Protein AF-S0DD95-F1 (afdb_monomer_lite)

Structure (mmCIF, N/CA/C/O backbone):
data_AF-S0DD95-F1
#
_entry.id   AF-S0DD95-F1
#
loop_
_atom_site.group_PDB
_atom_site.id
_atom_site.type_symbol
_atom_site.label_atom_id
_atom_site.label_alt_id
_atom_site.label_comp_id
_atom_site.label_asym_id
_atom_site.label_entity_id
_atom_site.label_seq_id
_atom_site.pdbx_PDB_ins_code
_atom_site.Cartn_x
_atom_site.Cartn_y
_atom_site.Cartn_z
_atom_site.occupancy
_atom_site.B_iso_or_equiv
_atom_site.auth_seq_id
_atom_site.auth_comp_id
_atom_site.auth_asym_id
_atom_site.auth_atom_id
_atom_site.pdbx_PDB_model_num
ATOM 1 N N . MET A 1 1 ? 1.795 9.462 9.142 1.00 65.44 1 MET A N 1
ATOM 2 C CA . MET A 1 1 ? 2.655 9.667 7.942 1.00 65.44 1 MET A CA 1
ATOM 3 C C . MET A 1 1 ? 1.765 9.845 6.718 1.00 65.44 1 MET A C 1
ATOM 5 O O . MET A 1 1 ? 0.698 9.249 6.709 1.00 65.44 1 MET A O 1
ATOM 9 N N . SER A 1 2 ? 2.150 10.640 5.711 1.00 84.62 2 SER A N 1
ATOM 10 C CA . SER A 1 2 ? 1.348 10.819 4.488 1.00 84.62 2 SER A CA 1
ATOM 11 C C . SER A 1 2 ? 1.920 10.038 3.301 1.00 84.62 2 SER A C 1
ATOM 13 O O . SER A 1 2 ? 3.135 9.951 3.118 1.00 84.62 2 SER A O 1
ATOM 15 N N . LEU A 1 3 ? 1.027 9.466 2.492 1.00 88.25 3 LEU A N 1
ATOM 16 C CA . LEU A 1 3 ? 1.359 8.855 1.204 1.00 88.25 3 LEU A CA 1
ATOM 17 C C . LEU A 1 3 ? 1.668 9.952 0.165 1.00 88.25 3 LEU A C 1
ATOM 19 O O . LEU A 1 3 ? 1.009 10.997 0.142 1.00 88.25 3 LEU A O 1
ATOM 23 N N . SER A 1 4 ? 2.642 9.707 -0.710 1.00 93.19 4 SER A N 1
ATOM 24 C CA . SER A 1 4 ? 2.906 10.518 -1.904 1.00 93.19 4 SER A CA 1
ATOM 25 C C . SER A 1 4 ? 1.775 10.362 -2.927 1.00 93.19 4 SER A C 1
ATOM 27 O O . SER A 1 4 ? 0.962 9.446 -2.823 1.00 93.19 4 SER A O 1
ATOM 29 N N . SER A 1 5 ? 1.713 11.214 -3.954 1.00 91.25 5 SER A N 1
ATOM 30 C CA . SER A 1 5 ? 0.676 11.091 -4.993 1.00 91.25 5 SER A CA 1
ATOM 31 C C . SER A 1 5 ? 0.709 9.735 -5.710 1.00 91.25 5 SER A C 1
ATOM 33 O O . SER A 1 5 ? -0.340 9.160 -5.979 1.00 91.25 5 SER A O 1
ATOM 35 N N . GLN A 1 6 ? 1.899 9.189 -5.977 1.00 92.25 6 GLN A N 1
ATOM 36 C CA . GLN A 1 6 ? 2.043 7.894 -6.648 1.00 92.25 6 GLN A CA 1
ATOM 37 C C . GLN A 1 6 ? 1.642 6.730 -5.733 1.00 92.25 6 GLN A C 1
ATOM 39 O O . GLN A 1 6 ? 0.946 5.815 -6.164 1.00 92.25 6 GLN A O 1
ATOM 44 N N . GLU A 1 7 ? 2.005 6.802 -4.452 1.00 94.44 7 GLU A N 1
ATOM 45 C CA . GLU A 1 7 ? 1.604 5.816 -3.443 1.00 94.44 7 GLU A CA 1
ATOM 46 C C . GLU A 1 7 ? 0.098 5.859 -3.175 1.00 94.4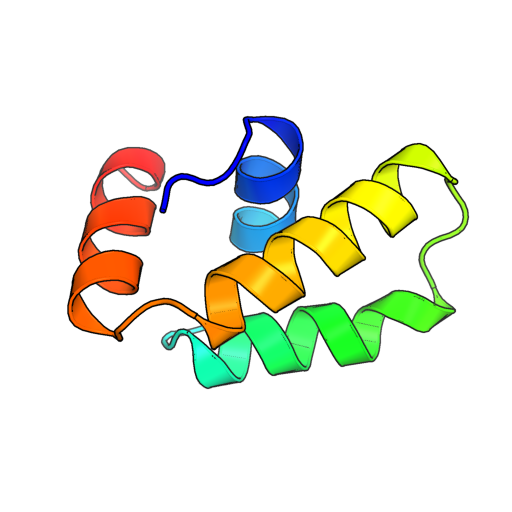4 7 GLU A C 1
ATOM 48 O O . GLU A 1 7 ? -0.528 4.813 -3.047 1.00 94.44 7 GLU A O 1
ATOM 53 N N . LYS A 1 8 ? -0.502 7.058 -3.130 1.00 91.31 8 LYS A N 1
ATOM 54 C CA . LYS A 1 8 ? -1.955 7.239 -3.016 1.00 91.31 8 LYS A CA 1
ATOM 55 C C . LYS A 1 8 ? -2.677 6.631 -4.206 1.00 91.31 8 LYS A C 1
ATOM 57 O O . LYS A 1 8 ? -3.627 5.887 -4.000 1.00 91.31 8 LYS A O 1
ATOM 62 N N . ASN A 1 9 ? -2.220 6.912 -5.427 1.00 90.12 9 ASN A N 1
ATOM 63 C CA . ASN A 1 9 ? -2.825 6.356 -6.636 1.00 90.12 9 ASN A CA 1
ATOM 64 C C . ASN A 1 9 ? -2.759 4.828 -6.632 1.00 90.12 9 ASN A C 1
ATOM 66 O O . ASN A 1 9 ? -3.770 4.174 -6.866 1.00 90.12 9 ASN A O 1
ATOM 70 N N . LEU A 1 10 ? -1.596 4.261 -6.303 1.00 92.12 10 LEU A N 1
ATOM 71 C CA . LEU A 1 10 ? -1.420 2.816 -6.219 1.00 92.12 10 LEU A CA 1
ATOM 72 C C . LEU A 1 10 ? -2.289 2.200 -5.111 1.00 92.12 10 LEU A C 1
ATOM 74 O O . LEU A 1 10 ? -3.016 1.244 -5.358 1.00 92.12 10 LEU A O 1
ATOM 78 N N . ALA A 1 11 ? -2.275 2.768 -3.907 1.00 90.75 11 ALA A N 1
ATOM 79 C CA . ALA A 1 11 ? -3.069 2.259 -2.794 1.00 90.75 11 ALA A CA 1
ATOM 80 C C . ALA A 1 11 ? -4.582 2.441 -3.008 1.00 90.75 11 ALA A C 1
ATOM 82 O O . ALA A 1 11 ? -5.359 1.634 -2.514 1.00 90.75 11 ALA A O 1
ATOM 83 N N . CYS A 1 12 ? -5.004 3.453 -3.771 1.00 91.38 12 CYS A N 1
ATOM 84 C CA . CYS A 1 12 ? -6.387 3.607 -4.218 1.0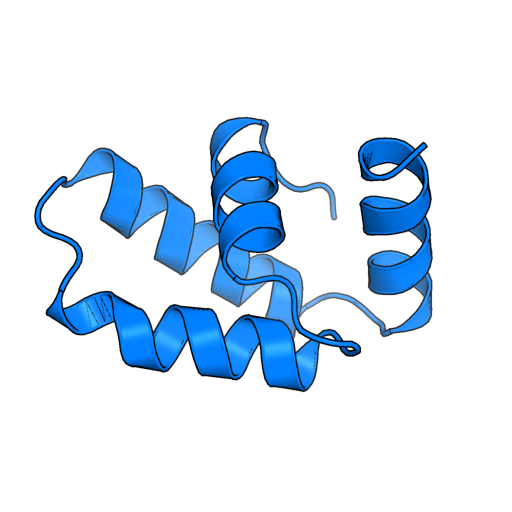0 91.38 12 CYS A CA 1
ATOM 85 C C . CYS A 1 12 ? -6.770 2.523 -5.233 1.00 91.38 12 CYS A C 1
ATOM 87 O O . CYS A 1 12 ? -7.878 1.998 -5.171 1.00 91.38 12 CYS A O 1
ATOM 89 N N . LEU A 1 13 ? -5.856 2.161 -6.139 1.00 92.06 13 LEU A N 1
ATOM 90 C CA . LEU A 1 13 ? -6.079 1.122 -7.148 1.00 92.06 13 LEU A CA 1
ATOM 91 C C . LEU A 1 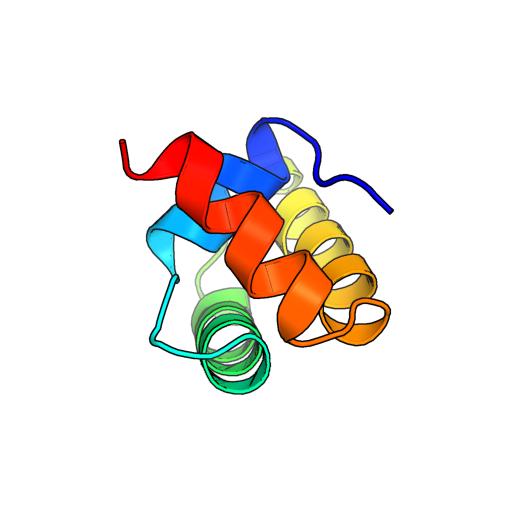13 ? -6.330 -0.256 -6.514 1.00 92.06 13 LEU A C 1
ATOM 93 O O . LEU A 1 13 ? -7.155 -1.019 -7.004 1.00 92.06 13 LEU A O 1
ATOM 97 N N . TYR A 1 14 ? -5.634 -0.541 -5.412 1.00 93.06 14 TYR A N 1
ATOM 98 C CA . TYR A 1 14 ? -5.737 -1.789 -4.646 1.00 93.06 14 TYR A CA 1
ATOM 99 C C . TYR A 1 14 ? -6.556 -1.643 -3.354 1.00 93.06 14 TYR A C 1
ATOM 101 O O . TYR A 1 14 ? -6.493 -2.510 -2.481 1.00 93.06 14 TYR A O 1
ATOM 109 N N . HIS A 1 15 ? -7.299 -0.543 -3.199 1.00 91.75 15 HIS A N 1
ATOM 110 C CA . HIS A 1 15 ? -8.066 -0.278 -1.987 1.00 91.75 15 HIS A CA 1
ATOM 111 C C . HIS A 1 15 ? -9.108 -1.374 -1.756 1.00 91.75 15 HIS A C 1
ATOM 113 O O . HIS A 1 15 ? -9.915 -1.675 -2.634 1.00 91.75 15 HIS A O 1
ATOM 119 N N . SER A 1 16 ? -9.124 -1.935 -0.547 1.00 88.94 16 SER A N 1
ATOM 120 C CA . SER A 1 16 ? -10.033 -3.027 -0.207 1.00 88.94 16 SER A CA 1
ATOM 121 C C . SER A 1 16 ? -10.502 -2.961 1.243 1.00 88.94 16 SER A C 1
ATOM 123 O O . SER A 1 16 ? -10.088 -3.773 2.050 1.00 88.94 16 SER A O 1
ATOM 125 N N . GLY A 1 17 ? -11.395 -2.036 1.597 1.00 85.06 17 GLY A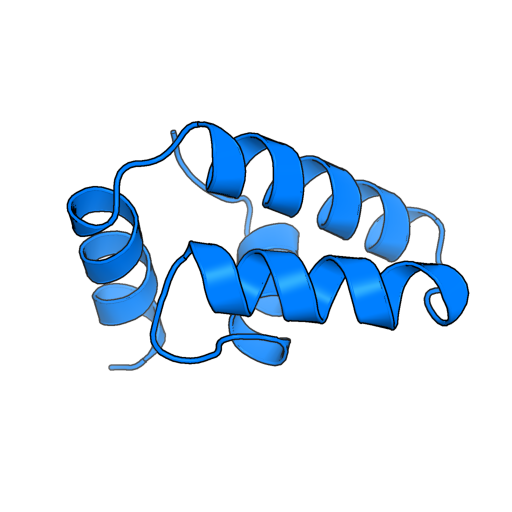 N 1
ATOM 126 C CA . GLY A 1 17 ? -12.178 -2.084 2.847 1.00 85.06 17 GLY A CA 1
ATOM 127 C C . GLY A 1 17 ? -11.422 -1.784 4.152 1.00 85.06 17 GLY A C 1
ATOM 128 O O . GLY A 1 17 ? -11.929 -1.030 4.978 1.00 85.06 17 GLY A O 1
ATOM 129 N N . SER A 1 18 ? -10.217 -2.322 4.337 1.00 91.06 18 SER A N 1
ATOM 130 C CA . SER A 1 18 ? -9.327 -2.081 5.473 1.00 91.06 18 SER A CA 1
ATOM 131 C C . SER A 1 18 ? -7.895 -1.809 5.008 1.00 91.06 18 SER A C 1
ATOM 133 O O . SER A 1 18 ? -7.506 -2.119 3.871 1.00 91.06 18 SER A O 1
ATOM 135 N N . ARG A 1 19 ? -7.076 -1.245 5.898 1.00 94.31 19 ARG A N 1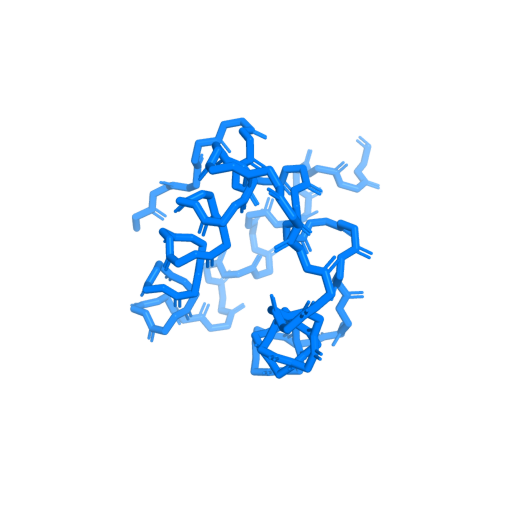
ATOM 136 C CA . ARG A 1 19 ? -5.636 -1.059 5.675 1.00 94.31 19 ARG A CA 1
ATOM 137 C C . ARG A 1 19 ? -4.933 -2.394 5.457 1.00 94.31 19 ARG A C 1
ATOM 139 O O . ARG A 1 19 ? -4.062 -2.493 4.594 1.00 94.31 19 ARG A O 1
ATOM 146 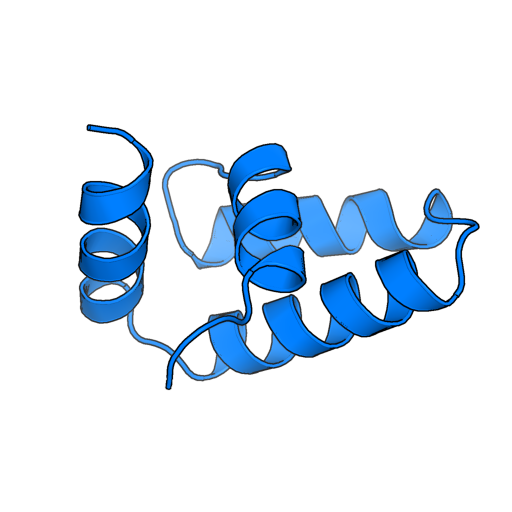N N . ALA A 1 20 ? -5.303 -3.411 6.238 1.00 94.56 20 ALA A N 1
ATOM 147 C CA . ALA A 1 20 ? -4.696 -4.737 6.167 1.00 94.56 20 ALA A CA 1
ATOM 148 C C . ALA A 1 20 ? -4.977 -5.421 4.822 1.00 94.56 20 ALA A C 1
ATOM 150 O O . ALA A 1 20 ? -4.047 -5.910 4.181 1.00 94.56 20 ALA A O 1
ATOM 151 N N . ASP A 1 21 ? -6.229 -5.383 4.374 1.00 94.88 21 ASP A N 1
ATOM 152 C CA . ASP A 1 21 ? -6.654 -5.978 3.106 1.00 94.88 21 ASP A CA 1
ATOM 153 C C . ASP A 1 21 ? -6.058 -5.225 1.911 1.00 94.88 21 ASP A C 1
ATOM 155 O O . ASP A 1 21 ? -5.553 -5.841 0.979 1.00 94.88 21 ASP A O 1
ATOM 159 N N . THR A 1 22 ? -6.018 -3.889 1.967 1.00 94.50 22 THR A N 1
ATOM 160 C CA . THR A 1 22 ? -5.356 -3.065 0.939 1.00 94.50 22 THR A CA 1
ATOM 161 C C . THR A 1 22 ? -3.869 -3.412 0.830 1.00 94.50 22 THR A C 1
ATOM 163 O O . THR A 1 22 ? -3.342 -3.602 -0.264 1.00 94.50 22 THR A O 1
ATOM 166 N N . ALA A 1 23 ? -3.173 -3.559 1.962 1.00 95.75 23 ALA A N 1
ATOM 167 C CA . ALA A 1 23 ? -1.778 -3.988 1.963 1.00 95.75 23 ALA A CA 1
ATOM 168 C C . ALA A 1 23 ? -1.612 -5.430 1.448 1.00 95.75 23 ALA A C 1
ATOM 170 O O . ALA A 1 23 ? -0.613 -5.737 0.800 1.00 95.75 23 ALA A O 1
ATOM 171 N N . ALA A 1 24 ? -2.559 -6.331 1.722 1.00 96.62 24 ALA A N 1
ATOM 172 C CA . ALA A 1 24 ? -2.540 -7.688 1.179 1.00 96.62 24 ALA A CA 1
ATOM 173 C C . ALA A 1 24 ? -2.671 -7.678 -0.353 1.00 96.62 24 ALA A C 1
ATOM 175 O O . ALA A 1 24 ? -1.829 -8.268 -1.025 1.00 96.62 24 ALA A O 1
ATOM 176 N N . GLN A 1 25 ? -3.622 -6.915 -0.897 1.00 96.62 25 GLN A N 1
ATOM 177 C CA . GLN A 1 25 ? -3.821 -6.757 -2.343 1.00 96.62 25 GLN A CA 1
ATOM 178 C C . GLN A 1 25 ? -2.575 -6.204 -3.046 1.00 96.62 25 GLN A C 1
ATOM 180 O O . GLN A 1 25 ? -2.147 -6.732 -4.071 1.00 96.62 25 GLN A O 1
ATOM 185 N N . ILE A 1 26 ? -1.926 -5.186 -2.466 1.00 95.75 26 ILE A N 1
ATOM 186 C CA . ILE A 1 26 ? -0.674 -4.650 -3.022 1.00 95.75 26 ILE A CA 1
ATOM 187 C C . ILE A 1 26 ? 0.423 -5.726 -3.025 1.00 95.75 26 ILE A C 1
ATOM 189 O O . ILE A 1 26 ? 1.141 -5.856 -4.015 1.00 95.75 26 ILE A O 1
ATOM 193 N N . ARG A 1 27 ? 0.553 -6.524 -1.953 1.00 96.38 27 ARG A N 1
ATOM 194 C CA . ARG A 1 27 ? 1.551 -7.608 -1.893 1.00 96.38 27 ARG A CA 1
ATOM 195 C C . ARG A 1 27 ? 1.286 -8.710 -2.912 1.00 96.38 27 ARG A C 1
ATOM 197 O O . ARG A 1 27 ? 2.240 -9.211 -3.498 1.00 96.38 27 ARG A O 1
ATOM 204 N N . GLU A 1 28 ? 0.027 -9.073 -3.133 1.00 96.44 28 GLU A N 1
ATOM 205 C CA . GLU A 1 28 ? -0.353 -10.048 -4.162 1.00 96.44 28 GLU A CA 1
ATOM 206 C C . GLU A 1 28 ? -0.042 -9.536 -5.572 1.00 96.44 28 GLU A C 1
ATOM 208 O O . GLU A 1 28 ? 0.363 -10.314 -6.434 1.00 96.44 28 GLU A O 1
ATOM 213 N N . ALA A 1 29 ? -0.166 -8.226 -5.795 1.00 94.06 29 ALA A N 1
ATOM 214 C CA . ALA A 1 29 ? 0.130 -7.599 -7.075 1.00 94.06 29 ALA A CA 1
ATOM 215 C C . ALA A 1 29 ? 1.628 -7.355 -7.329 1.00 94.06 29 ALA A C 1
ATOM 217 O O . ALA A 1 29 ? 2.017 -7.247 -8.492 1.00 94.06 29 ALA A O 1
ATOM 218 N N . LEU A 1 30 ? 2.475 -7.292 -6.287 1.00 93.94 30 LEU A N 1
ATOM 219 C CA . LEU A 1 30 ? 3.918 -7.004 -6.403 1.00 93.94 30 LEU A CA 1
ATOM 220 C C . LEU A 1 30 ? 4.636 -7.805 -7.509 1.00 93.94 30 LEU A C 1
ATOM 222 O O . LEU A 1 30 ? 5.362 -7.180 -8.281 1.00 93.94 30 LEU A O 1
ATOM 226 N N . PRO A 1 31 ? 4.447 -9.136 -7.652 1.00 93.62 31 PRO A N 1
ATOM 227 C CA . PRO A 1 31 ? 5.131 -9.920 -8.685 1.00 93.62 31 PRO A CA 1
ATOM 228 C C . PRO A 1 31 ? 4.747 -9.538 -10.120 1.00 93.62 31 PRO A C 1
ATOM 230 O O . PRO A 1 31 ? 5.466 -9.877 -11.056 1.00 93.62 31 PRO A O 1
ATOM 233 N N . CYS A 1 32 ? 3.610 -8.863 -10.299 1.00 92.69 32 CYS A N 1
ATOM 234 C CA . CYS A 1 32 ? 3.095 -8.425 -11.593 1.00 92.69 32 CYS A CA 1
ATOM 235 C C . CYS A 1 32 ? 3.513 -6.986 -11.943 1.00 92.69 32 CYS A C 1
ATOM 237 O O . CYS A 1 32 ? 3.275 -6.540 -13.067 1.00 92.69 32 CYS A O 1
ATOM 239 N N . LEU A 1 33 ? 4.101 -6.239 -11.000 1.00 92.00 33 LEU A N 1
ATOM 240 C CA . LEU A 1 33 ? 4.559 -4.870 -11.224 1.00 92.00 33 LEU A CA 1
ATOM 241 C C . LEU A 1 33 ? 5.937 -4.887 -11.897 1.00 92.00 33 LEU A C 1
ATOM 243 O O . LEU A 1 33 ? 6.914 -5.359 -11.324 1.00 92.00 33 LEU A O 1
ATOM 247 N N . ASN A 1 34 ? 6.017 -4.341 -13.111 1.00 91.88 34 ASN A N 1
ATOM 248 C CA . ASN A 1 34 ? 7.235 -4.394 -13.931 1.00 91.88 34 ASN A CA 1
ATOM 249 C C . ASN A 1 34 ? 8.007 -3.067 -13.969 1.00 91.88 34 ASN A C 1
ATOM 251 O O . ASN A 1 34 ? 9.173 -3.032 -14.358 1.00 91.88 34 ASN A O 1
ATOM 255 N N . GLU A 1 35 ? 7.360 -1.964 -13.598 1.00 94.50 35 GLU A N 1
ATOM 256 C CA . GLU A 1 35 ? 7.955 -0.631 -13.647 1.00 94.50 35 GLU A CA 1
ATOM 257 C C . GLU A 1 35 ? 8.681 -0.320 -12.330 1.00 94.50 35 GLU A C 1
ATOM 259 O O . GLU A 1 35 ? 8.055 -0.402 -11.267 1.00 94.50 35 GLU A O 1
ATOM 264 N N . PRO A 1 36 ? 9.969 0.075 -12.366 1.00 92.56 36 PRO A N 1
ATOM 265 C CA . PRO A 1 36 ? 10.748 0.362 -11.160 1.00 92.56 36 PRO A CA 1
ATOM 266 C C . PRO A 1 36 ? 10.105 1.412 -10.250 1.00 92.56 36 PRO A C 1
ATOM 268 O O . PRO A 1 36 ? 10.079 1.236 -9.033 1.00 92.56 36 PRO A O 1
ATOM 271 N N . ASP A 1 37 ? 9.531 2.468 -10.831 1.00 91.50 37 ASP A N 1
ATOM 272 C CA . ASP A 1 37 ? 8.871 3.531 -10.068 1.00 91.50 37 ASP A CA 1
ATOM 273 C C . ASP A 1 37 ? 7.589 3.026 -9.391 1.00 91.50 37 ASP A C 1
ATOM 275 O O . ASP A 1 37 ? 7.305 3.366 -8.243 1.00 91.50 37 ASP A O 1
ATOM 279 N N . THR A 1 38 ? 6.829 2.166 -10.071 1.00 92.50 38 THR A N 1
ATOM 280 C CA . THR A 1 38 ? 5.610 1.545 -9.535 1.00 92.50 38 THR A CA 1
ATOM 281 C C . THR A 1 38 ? 5.943 0.545 -8.424 1.00 92.50 38 THR A C 1
ATOM 283 O O . THR A 1 38 ? 5.250 0.511 -7.408 1.00 92.50 38 THR A O 1
ATOM 286 N N . LEU A 1 39 ? 7.041 -0.207 -8.554 1.00 95.06 39 LEU A N 1
ATOM 287 C CA . LEU A 1 39 ? 7.569 -1.068 -7.491 1.00 95.06 39 LEU A CA 1
ATOM 288 C C . LEU A 1 39 ? 8.023 -0.254 -6.273 1.00 95.06 39 LEU A C 1
ATOM 290 O O . LEU A 1 39 ? 7.659 -0.583 -5.144 1.00 95.06 39 LEU A O 1
ATOM 294 N N . ALA A 1 40 ? 8.771 0.833 -6.484 1.00 95.44 40 ALA A N 1
ATOM 295 C CA . ALA A 1 40 ? 9.196 1.723 -5.406 1.00 95.44 40 ALA A CA 1
ATOM 296 C C . ALA A 1 40 ? 7.989 2.328 -4.671 1.00 95.44 40 ALA A C 1
ATOM 298 O O . ALA A 1 40 ? 7.954 2.339 -3.439 1.00 95.44 40 ALA A O 1
ATOM 299 N N . ALA A 1 41 ? 6.965 2.755 -5.416 1.00 95.31 41 ALA A N 1
ATOM 300 C CA . ALA A 1 41 ? 5.711 3.232 -4.845 1.00 95.31 41 ALA A CA 1
ATOM 301 C C . ALA A 1 41 ? 4.953 2.131 -4.086 1.00 95.31 41 ALA A C 1
ATOM 303 O O . ALA A 1 41 ? 4.406 2.406 -3.024 1.00 95.31 41 ALA A O 1
ATOM 304 N N . ALA A 1 42 ? 4.939 0.888 -4.575 1.00 96.19 42 ALA A N 1
ATOM 305 C CA . ALA A 1 42 ? 4.315 -0.236 -3.877 1.00 96.19 42 ALA A CA 1
ATOM 306 C C . ALA A 1 42 ? 4.995 -0.539 -2.541 1.00 96.19 42 ALA A C 1
ATOM 308 O O . ALA A 1 42 ? 4.315 -0.664 -1.524 1.00 96.19 42 ALA A O 1
ATOM 309 N N . HIS A 1 43 ? 6.327 -0.577 -2.511 1.00 96.31 43 HIS A N 1
ATOM 310 C CA . HIS A 1 43 ? 7.072 -0.762 -1.268 1.00 96.31 43 HIS A CA 1
ATOM 311 C C . HIS A 1 43 ? 6.875 0.402 -0.289 1.00 96.31 43 HIS A C 1
ATOM 313 O O . HIS A 1 43 ? 6.574 0.164 0.880 1.00 96.31 43 HIS A O 1
ATOM 319 N N . GLY A 1 44 ? 6.964 1.649 -0.763 1.00 96.06 44 GLY A N 1
ATOM 320 C CA . GLY A 1 44 ? 6.741 2.831 0.074 1.00 96.06 44 GLY A CA 1
ATOM 321 C C . GLY A 1 44 ? 5.311 2.916 0.619 1.00 96.06 44 GLY A C 1
ATOM 322 O O . GLY A 1 44 ? 5.106 3.238 1.792 1.00 96.06 44 GLY A O 1
ATOM 323 N N . ALA A 1 45 ? 4.313 2.567 -0.199 1.00 95.00 45 ALA A N 1
ATOM 324 C CA . ALA A 1 45 ? 2.924 2.479 0.232 1.00 95.00 45 ALA A CA 1
ATOM 325 C C . ALA A 1 45 ? 2.739 1.391 1.296 1.00 95.00 45 ALA A C 1
ATOM 327 O O . ALA A 1 45 ? 2.096 1.659 2.306 1.00 95.00 45 ALA A O 1
ATOM 328 N N . LEU A 1 46 ? 3.322 0.201 1.114 1.00 96.38 46 LEU A N 1
ATOM 329 C CA . LEU A 1 46 ? 3.239 -0.892 2.087 1.00 96.38 46 LEU A CA 1
ATOM 330 C C . LEU A 1 46 ? 3.838 -0.512 3.440 1.00 96.38 46 LEU A C 1
ATOM 332 O O . LEU A 1 46 ? 3.176 -0.707 4.453 1.00 96.38 46 LEU A O 1
ATOM 336 N N . GLU A 1 47 ? 5.030 0.083 3.468 1.00 96.50 47 GLU A N 1
ATOM 337 C CA . GLU A 1 47 ? 5.675 0.514 4.715 1.00 96.50 47 GLU A CA 1
ATOM 338 C C . GLU A 1 47 ? 4.803 1.528 5.473 1.00 96.50 47 GLU A C 1
ATOM 340 O O . GLU A 1 47 ? 4.557 1.407 6.675 1.00 96.50 47 GLU A O 1
ATOM 345 N N . LYS A 1 48 ? 4.254 2.513 4.755 1.00 95.19 48 LYS A N 1
ATOM 346 C CA . LYS A 1 48 ? 3.377 3.531 5.347 1.00 95.19 48 LYS A CA 1
ATOM 347 C C . LYS A 1 48 ? 2.039 2.946 5.785 1.00 95.19 48 LYS A C 1
ATOM 349 O O . LYS A 1 48 ? 1.529 3.341 6.832 1.00 95.19 48 LYS A O 1
ATOM 354 N N . LEU A 1 49 ? 1.476 2.016 5.008 1.00 93.94 49 LEU A N 1
ATOM 355 C CA . LEU A 1 49 ? 0.273 1.268 5.370 1.00 93.94 49 LEU A CA 1
ATOM 356 C C . LEU A 1 49 ? 0.525 0.424 6.616 1.00 93.94 49 LEU A C 1
ATOM 358 O O . LEU A 1 49 ? -0.343 0.348 7.467 1.00 93.94 49 LEU A O 1
ATOM 362 N N . GLU A 1 50 ? 1.690 -0.191 6.777 1.00 92.50 50 GLU A N 1
ATOM 363 C CA . GLU A 1 50 ? 2.043 -0.949 7.980 1.00 92.50 50 GLU A CA 1
ATOM 364 C C . GLU A 1 50 ? 2.207 -0.057 9.214 1.00 92.50 50 GLU A C 1
ATOM 366 O O . GLU A 1 50 ? 1.795 -0.452 10.303 1.00 92.50 50 GLU A O 1
ATOM 371 N N . ALA A 1 51 ? 2.748 1.149 9.036 1.00 93.69 51 ALA A N 1
ATOM 372 C CA . ALA A 1 51 ? 2.978 2.101 10.117 1.00 93.69 51 ALA A CA 1
ATOM 373 C C . ALA A 1 51 ? 1.727 2.888 10.554 1.00 93.69 51 ALA A C 1
ATOM 375 O O . ALA A 1 51 ? 1.742 3.489 11.629 1.00 93.69 51 ALA A O 1
ATOM 376 N N . MET A 1 52 ? 0.665 2.931 9.740 1.00 92.44 52 MET A N 1
ATOM 377 C CA . MET A 1 52 ? -0.543 3.712 10.036 1.00 92.44 52 MET A CA 1
ATOM 378 C C . MET A 1 52 ? -1.622 2.905 10.768 1.00 92.44 52 MET A C 1
ATOM 380 O O . MET A 1 52 ? -1.771 1.697 10.592 1.00 92.44 52 MET A O 1
ATOM 384 N N . SER A 1 53 ? -2.427 3.595 11.570 1.00 92.88 53 SER A N 1
ATOM 385 C CA . SER A 1 53 ? -3.641 3.040 12.178 1.00 92.88 53 SER A CA 1
ATOM 386 C C . SER A 1 53 ? -4.804 2.957 11.178 1.00 92.88 53 SER A C 1
ATOM 388 O O . SER A 1 53 ? -4.825 3.655 10.165 1.00 92.88 53 SER A O 1
ATOM 390 N N . GLU A 1 54 ? -5.833 2.157 11.482 1.00 91.19 54 GLU A N 1
ATOM 391 C CA . GLU A 1 54 ? -7.062 2.120 10.662 1.00 91.19 54 GLU A CA 1
ATOM 392 C C . GLU A 1 54 ? -7.811 3.461 10.639 1.00 91.19 54 GLU A C 1
ATOM 394 O O . GLU A 1 54 ? -8.489 3.793 9.664 1.00 91.19 54 GLU A O 1
ATOM 399 N N . MET A 1 55 ? -7.669 4.266 11.697 1.00 91.50 55 MET A N 1
ATOM 400 C CA . MET A 1 55 ? -8.236 5.611 11.738 1.00 91.50 55 MET A CA 1
ATOM 401 C C . MET A 1 55 ? -7.523 6.535 10.745 1.00 91.50 55 MET A C 1
ATOM 403 O O . MET A 1 55 ? -8.182 7.206 9.954 1.00 91.50 55 MET A O 1
ATOM 407 N N . GLU A 1 56 ? -6.187 6.544 10.745 1.00 91.06 56 GLU A N 1
ATOM 408 C CA . GLU A 1 56 ? -5.387 7.312 9.780 1.00 91.06 56 GLU A CA 1
ATOM 409 C C . GLU A 1 56 ? -5.623 6.846 8.342 1.00 91.06 56 GLU A C 1
ATOM 411 O O . GLU A 1 56 ? -5.751 7.676 7.441 1.00 91.06 56 GLU A O 1
ATOM 416 N N . PHE A 1 57 ? -5.736 5.533 8.131 1.00 90.56 57 PHE A N 1
ATOM 417 C CA . PHE A 1 57 ? -6.107 4.953 6.845 1.00 90.56 57 PHE A CA 1
ATOM 418 C C . PHE A 1 57 ? -7.471 5.482 6.380 1.00 90.56 57 PHE A C 1
ATOM 420 O O . PHE A 1 57 ? -7.573 6.083 5.311 1.00 90.56 57 PHE A O 1
ATOM 427 N N . SER A 1 58 ? -8.505 5.364 7.216 1.00 89.75 58 SER A N 1
ATOM 428 C CA . SER A 1 58 ? -9.857 5.835 6.887 1.00 89.75 58 SER A CA 1
ATOM 429 C C . SER A 1 58 ? -9.897 7.329 6.555 1.00 89.75 58 SER A C 1
ATOM 431 O O . SER A 1 58 ? -10.595 7.733 5.628 1.00 89.75 58 SER A O 1
ATOM 433 N N . LEU A 1 59 ? -9.140 8.157 7.283 1.00 88.62 59 LEU A N 1
ATOM 434 C CA . LEU A 1 59 ? -9.029 9.590 6.995 1.00 88.62 59 LEU A CA 1
ATOM 435 C C . LEU A 1 59 ? -8.325 9.846 5.657 1.00 88.62 59 LEU A C 1
ATOM 437 O O . LEU A 1 59 ? -8.816 10.635 4.856 1.00 88.62 59 LEU A O 1
ATOM 441 N N . THR A 1 60 ? -7.233 9.128 5.387 1.00 85.50 60 THR A N 1
ATOM 442 C CA . THR A 1 60 ? -6.445 9.269 4.153 1.00 85.50 60 THR A CA 1
ATOM 443 C C . THR A 1 60 ? -7.270 8.955 2.905 1.00 85.50 60 THR A C 1
ATOM 445 O O . THR A 1 60 ? -7.159 9.663 1.908 1.00 85.50 60 THR A O 1
ATOM 448 N N . PHE A 1 61 ? -8.108 7.916 2.946 1.00 82.50 61 PHE A N 1
ATOM 449 C CA . PHE A 1 61 ? -8.915 7.503 1.792 1.00 82.50 61 PHE A CA 1
ATOM 450 C C . PHE A 1 61 ? -10.275 8.201 1.707 1.00 82.50 61 PHE A C 1
ATOM 452 O O . PHE A 1 61 ? -10.835 8.297 0.616 1.00 82.50 61 PHE A O 1
ATOM 459 N N . ARG A 1 62 ? -10.783 8.766 2.810 1.00 81.44 62 ARG A N 1
ATOM 460 C CA . ARG A 1 62 ? -11.987 9.611 2.785 1.00 81.44 62 ARG A CA 1
ATOM 461 C C . ARG A 1 62 ? -11.790 10.860 1.924 1.00 81.44 62 ARG A C 1
ATOM 463 O O . ARG A 1 62 ? -12.717 11.250 1.231 1.00 81.44 62 ARG A O 1
ATOM 470 N N . GLU A 1 63 ? -10.609 11.474 1.961 1.00 66.88 63 GLU A N 1
ATOM 471 C CA . GLU A 1 63 ? -10.303 12.674 1.165 1.00 66.88 63 GLU A CA 1
ATOM 472 C C . GLU A 1 63 ? -10.097 12.382 -0.328 1.00 66.88 63 GLU A C 1
ATOM 474 O O . GLU A 1 63 ? -10.170 13.294 -1.142 1.00 66.88 63 GLU A O 1
ATOM 479 N N . VAL A 1 64 ? -9.809 11.127 -0.685 1.00 64.31 64 VAL A N 1
ATOM 480 C CA . VAL A 1 64 ? -9.474 10.717 -2.059 1.00 64.31 64 VAL A CA 1
ATOM 481 C C . VAL A 1 64 ? -10.688 10.142 -2.801 1.00 64.31 64 VAL A C 1
ATOM 483 O O . VAL A 1 64 ? -10.734 10.210 -4.024 1.00 64.31 64 VAL A O 1
ATOM 486 N N . MET A 1 65 ? -11.670 9.586 -2.081 1.00 62.81 65 MET A N 1
ATOM 487 C CA . MET A 1 65 ? -12.890 8.990 -2.652 1.00 62.81 65 MET A CA 1
ATOM 488 C C . MET A 1 65 ? -14.117 9.928 -2.680 1.00 62.81 65 MET A C 1
ATOM 490 O O . MET A 1 65 ? -15.207 9.471 -3.030 1.00 62.81 65 MET A O 1
ATOM 494 N N . LEU A 1 66 ? -13.966 11.203 -2.303 1.00 51.47 66 LEU A N 1
ATOM 495 C CA . LEU A 1 66 ? -15.017 12.234 -2.366 1.00 51.47 66 LEU A CA 1
ATOM 496 C C . LEU A 1 66 ? -14.803 13.203 -3.531 1.00 51.47 66 LEU A C 1
ATOM 498 O O . LEU A 1 66 ? -13.638 13.580 -3.777 1.00 51.47 66 LEU A O 1
#

InterPro domains:
  IPR025468 Putative transposon-transfer assisting protein [PF14203] (6-58)
  IPR041965 Putative transposon-transfer assisting superfamily [G3DSA:1.10.10.1850] (1-65)

Foldseek 3Di:
DAQDPLLLVQLVVQPDPFLVSSLVSLVVCLVVDDDPVNNVSSVVNNVVSVVDDRVVVCVNVVVVVD

Organism: NCBI:txid433724

Secondary structure (DSSP, 8-state):
-PPPHHHHHHHHHT-BSBHHHHHHHHHHHGGG---HHHHHHHHHHHHHHHHS-HHHHHHHHHTT--

Radius of gyration: 10.81 Å; chains: 1; bounding box: 26×23×26 Å

pLDDT: mean 90.19, std 8.79, range [51.47, 96.62]

Sequence (66 aa):
MSLSSQEKNLACLYHSGSRADTAAQIREALPCLNEPDTLAAAHGALEKLEAMSEMEFSLTFREVML